Protein AF-A0A7S1K9T7-F1 (afdb_monomer_lite)

Organism: NCBI:txid1169539

Foldseek 3Di:
DAQFVVHDLCQAPPLAQDPRLCDVSNVGSVCNPDWDAWDKDDKDDKDPWPDDAQDFTKIKIFIGTPDQTHDPYHHDDDGMDMDTDHNHGHDDDDDDDDDDDD

Secondary structure (DSSP, 8-state):
-EEETTEETTTTTSSS--TTT-SGGGTTGGGTTS-B--EEPPPPPPPPPS-SSSS-EEEEEE--EEE--BTTPPPP--SEEEEEE-TT-PPPPP--PPPPP-

Structure (mmCIF, N/CA/C/O backbone):
data_AF-A0A7S1K9T7-F1
#
_entry.id   AF-A0A7S1K9T7-F1
#
loop_
_atom_site.group_PDB
_atom_site.id
_atom_site.type_symbol
_atom_site.label_atom_id
_atom_site.label_alt_id
_atom_site.label_comp_id
_atom_site.label_asym_id
_atom_site.label_entity_id
_atom_site.label_seq_id
_atom_site.pdbx_PDB_ins_code
_atom_site.Cartn_x
_atom_site.Cartn_y
_atom_site.Cartn_z
_atom_site.occupancy
_atom_site.B_iso_or_equiv
_atom_site.auth_seq_id
_atom_site.auth_comp_id
_atom_site.auth_asym_id
_atom_site.auth_atom_id
_atom_site.pdbx_PDB_model_num
ATOM 1 N N . ARG A 1 1 ? 30.364 -1.172 -16.756 1.00 83.31 1 ARG A N 1
ATOM 2 C CA . ARG A 1 1 ? 29.781 -2.050 -17.800 1.00 83.31 1 ARG A CA 1
ATOM 3 C C . ARG A 1 1 ? 28.414 -1.466 -18.134 1.00 83.31 1 ARG A C 1
ATOM 5 O O . ARG A 1 1 ? 27.736 -1.050 -17.201 1.00 83.31 1 ARG A O 1
ATOM 12 N N . THR A 1 2 ? 28.074 -1.355 -19.410 1.00 93.44 2 THR A N 1
ATOM 13 C CA . THR A 1 2 ? 26.825 -0.763 -19.920 1.00 93.44 2 THR A CA 1
ATOM 14 C C . THR A 1 2 ? 26.109 -1.806 -20.778 1.00 93.44 2 THR A C 1
ATOM 16 O O . THR A 1 2 ? 26.783 -2.670 -21.342 1.00 93.44 2 THR A O 1
ATOM 19 N N . CYS A 1 3 ? 24.779 -1.752 -20.852 1.00 94.19 3 CYS A N 1
ATOM 20 C CA . CYS A 1 3 ? 23.982 -2.593 -21.760 1.00 94.19 3 CYS A CA 1
ATOM 21 C C . CYS A 1 3 ? 23.632 -1.855 -23.064 1.00 94.19 3 CYS A C 1
ATOM 23 O O . CYS A 1 3 ? 23.571 -2.483 -24.113 1.00 94.19 3 CYS A O 1
ATOM 25 N N . ALA A 1 4 ? 23.521 -0.5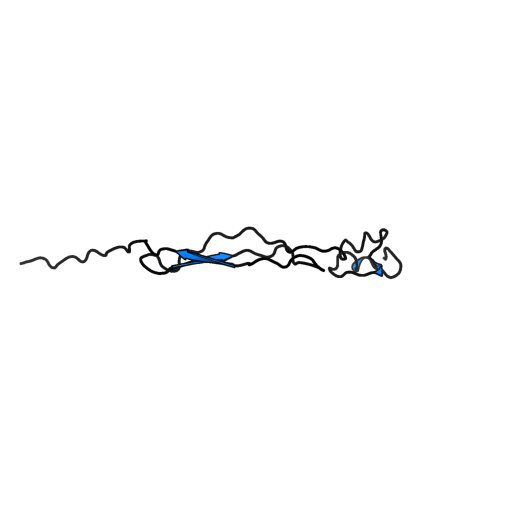23 -23.015 1.00 94.44 4 ALA A N 1
ATOM 26 C CA . ALA A 1 4 ? 23.335 0.365 -24.163 1.00 94.44 4 ALA A CA 1
ATOM 27 C C . ALA A 1 4 ? 24.184 1.642 -23.990 1.00 94.44 4 ALA A C 1
ATOM 29 O O . ALA A 1 4 ? 24.674 1.909 -22.885 1.00 94.44 4 ALA A O 1
ATOM 30 N N . PRO A 1 5 ? 24.415 2.439 -25.051 1.00 94.88 5 PRO A N 1
ATOM 31 C CA . PRO A 1 5 ? 25.053 3.748 -24.917 1.00 94.88 5 PRO A CA 1
ATOM 32 C C . PRO A 1 5 ? 24.282 4.633 -23.927 1.00 94.88 5 PRO A C 1
ATOM 34 O O . PRO A 1 5 ? 23.077 4.790 -24.062 1.00 94.88 5 PRO A O 1
ATOM 37 N N . GLY A 1 6 ? 24.962 5.181 -22.918 1.00 92.50 6 GLY A N 1
ATOM 38 C CA . GLY A 1 6 ? 24.325 5.976 -21.853 1.00 92.50 6 GLY A CA 1
ATOM 39 C C . GLY A 1 6 ? 23.739 5.146 -20.703 1.00 92.50 6 GLY A C 1
ATOM 40 O O . GLY A 1 6 ? 23.799 5.579 -19.559 1.00 92.50 6 GLY A O 1
ATOM 41 N N . CYS A 1 7 ? 23.319 3.904 -20.954 1.00 95.88 7 CYS A N 1
ATOM 42 C CA . CYS A 1 7 ? 22.735 3.045 -19.927 1.00 95.88 7 CYS A CA 1
ATOM 43 C C . CYS A 1 7 ? 23.770 2.145 -19.226 1.00 95.88 7 CYS A C 1
ATOM 45 O O . CYS A 1 7 ? 24.178 1.081 -19.719 1.00 95.88 7 CYS A O 1
ATOM 47 N N . ALA A 1 8 ? 24.207 2.565 -18.039 1.00 95.56 8 ALA A N 1
ATOM 48 C CA . ALA A 1 8 ? 25.011 1.736 -17.152 1.00 95.56 8 ALA A CA 1
ATOM 49 C C . ALA A 1 8 ? 24.161 0.685 -16.429 1.00 95.56 8 ALA A C 1
ATOM 51 O O . ALA A 1 8 ? 23.015 0.930 -16.089 1.00 95.56 8 ALA A O 1
ATOM 52 N N . LEU A 1 9 ? 24.748 -0.479 -16.127 1.00 92.62 9 LEU A N 1
ATOM 53 C CA . LEU A 1 9 ? 24.001 -1.584 -15.505 1.00 92.62 9 LEU A CA 1
ATOM 54 C C . LEU A 1 9 ? 23.388 -1.247 -14.135 1.00 92.62 9 LEU A C 1
ATOM 56 O O . LEU A 1 9 ? 22.470 -1.934 -13.719 1.00 92.62 9 LEU A O 1
ATOM 60 N N . TYR A 1 10 ? 23.900 -0.234 -13.432 1.00 93.25 10 TYR A N 1
ATOM 61 C CA . TYR A 1 10 ? 23.347 0.206 -12.147 1.00 93.25 10 TYR A CA 1
ATOM 62 C C . TYR A 1 10 ? 22.132 1.134 -12.296 1.00 93.25 10 TYR A C 1
ATOM 64 O O . TYR A 1 10 ? 21.545 1.506 -11.285 1.00 93.25 10 TYR A O 1
ATOM 72 N N . PHE A 1 11 ? 21.799 1.540 -13.525 1.00 94.69 11 PHE A N 1
ATOM 73 C CA . PHE A 1 11 ? 20.551 2.233 -13.817 1.00 94.69 11 PHE A CA 1
ATOM 74 C C . PHE A 1 11 ? 19.385 1.257 -13.998 1.00 94.69 11 PHE A C 1
ATOM 76 O O . PHE A 1 11 ? 18.258 1.646 -13.772 1.00 94.69 11 PHE A O 1
ATOM 83 N N . LEU A 1 12 ? 19.637 -0.021 -14.281 1.00 94.75 12 LEU A N 1
ATOM 84 C CA . LEU A 1 12 ? 18.559 -1.001 -14.413 1.00 94.75 12 LEU A CA 1
ATOM 85 C C . LEU A 1 12 ? 17.945 -1.332 -13.046 1.00 94.75 12 LEU A C 1
ATOM 87 O O . LEU A 1 12 ? 18.700 -1.624 -12.115 1.00 94.75 12 LEU A O 1
ATOM 91 N N . ASP A 1 13 ? 16.610 -1.376 -12.961 1.00 93.56 13 ASP A N 1
ATOM 92 C CA . ASP A 1 13 ? 15.855 -1.750 -11.747 1.00 93.56 13 ASP A CA 1
ATOM 93 C C . ASP A 1 13 ? 16.236 -0.897 -10.515 1.00 93.56 13 ASP A C 1
ATOM 95 O O . ASP A 1 13 ? 16.371 -1.377 -9.387 1.00 93.56 13 ASP A O 1
ATOM 99 N N . ASN A 1 14 ? 16.479 0.396 -10.742 1.00 92.75 14 ASN A N 1
ATOM 100 C CA . ASN A 1 14 ? 16.785 1.375 -9.703 1.00 92.75 14 ASN A CA 1
ATOM 101 C C . ASN A 1 14 ? 15.526 2.090 -9.160 1.00 92.75 14 ASN A C 1
ATOM 103 O O . ASN A 1 14 ? 15.607 2.829 -8.172 1.00 92.75 14 ASN A O 1
ATOM 107 N N . GLY A 1 15 ? 14.367 1.866 -9.784 1.00 91.50 15 GLY A N 1
ATOM 108 C CA . GLY A 1 15 ? 13.082 2.466 -9.436 1.00 91.50 15 GLY A CA 1
ATOM 109 C C . GLY A 1 15 ? 12.764 3.774 -10.166 1.00 91.50 15 GLY A C 1
ATOM 110 O O . GLY A 1 15 ? 11.745 4.400 -9.854 1.00 91.50 15 GLY A O 1
ATOM 111 N N . LYS A 1 16 ? 13.587 4.197 -11.126 1.00 93.00 16 LYS A N 1
ATOM 112 C CA . LYS A 1 16 ? 13.341 5.355 -11.993 1.00 93.00 16 LYS A CA 1
ATOM 113 C C . LYS A 1 16 ? 13.282 4.900 -13.436 1.00 93.00 16 LYS A C 1
ATOM 115 O O . LYS A 1 16 ? 14.009 4.011 -13.820 1.00 93.00 16 LYS A O 1
ATOM 120 N N . CYS A 1 17 ? 12.410 5.522 -14.220 1.00 93.69 17 CYS A N 1
ATOM 121 C CA . CYS A 1 17 ? 12.375 5.266 -15.651 1.00 93.69 17 CYS A CA 1
ATOM 122 C C . CYS A 1 17 ? 13.428 6.124 -16.358 1.00 93.69 17 CYS A C 1
ATOM 124 O O . CYS A 1 17 ? 13.254 7.340 -16.497 1.00 93.69 17 CYS A O 1
ATOM 126 N N . GLU A 1 18 ? 14.499 5.490 -16.821 1.00 94.31 18 GLU A N 1
ATOM 127 C CA . GLU A 1 18 ? 15.511 6.074 -17.687 1.00 94.31 18 GLU A CA 1
ATOM 128 C C . GLU A 1 18 ? 15.253 5.709 -19.159 1.00 94.31 18 GLU A C 1
ATOM 130 O O . GLU A 1 18 ? 15.417 4.567 -19.592 1.00 94.31 18 GLU A O 1
ATOM 135 N N . GLU A 1 19 ? 14.913 6.705 -19.986 1.00 93.19 19 GLU A N 1
ATOM 136 C CA . GLU A 1 19 ? 14.620 6.494 -21.417 1.00 93.19 19 GLU A CA 1
ATOM 137 C C . GLU A 1 19 ? 15.784 5.833 -22.178 1.00 93.19 19 GLU A C 1
ATOM 139 O O . GLU A 1 19 ? 15.575 5.008 -23.066 1.00 93.19 19 GLU A O 1
ATOM 144 N N . GLU A 1 20 ? 17.022 6.149 -21.795 1.00 94.69 20 GLU A N 1
ATOM 145 C CA . GLU A 1 20 ? 18.254 5.587 -22.368 1.00 94.69 20 GLU A CA 1
ATOM 146 C C . GLU A 1 20 ? 18.395 4.081 -22.080 1.00 94.69 20 GLU A C 1
ATOM 148 O O . GLU A 1 20 ? 19.028 3.347 -22.846 1.00 94.69 20 GLU A O 1
ATOM 153 N N . CYS A 1 21 ? 17.775 3.610 -20.998 1.00 96.06 21 CYS A N 1
ATOM 154 C CA . CYS A 1 21 ? 17.722 2.214 -20.581 1.00 96.06 21 CYS A CA 1
ATOM 155 C C . CYS A 1 21 ? 16.442 1.494 -21.047 1.00 96.06 21 CYS A C 1
ATOM 157 O O . CYS A 1 21 ? 16.412 0.259 -21.082 1.00 96.06 21 CYS A O 1
ATOM 159 N N . TYR A 1 22 ? 15.411 2.226 -21.492 1.00 95.56 22 TYR A N 1
ATOM 160 C CA . TYR A 1 22 ? 14.145 1.675 -21.986 1.00 95.56 22 TYR A CA 1
ATOM 161 C C . TYR A 1 22 ? 14.244 1.134 -23.423 1.00 95.56 22 TYR A C 1
ATOM 163 O O . TYR A 1 22 ? 13.661 1.641 -24.382 1.00 95.56 22 TYR A O 1
ATOM 171 N N . ASN A 1 23 ? 15.016 0.069 -23.591 1.00 95.12 23 ASN A N 1
ATOM 172 C CA . ASN A 1 23 ? 15.213 -0.616 -24.865 1.00 95.12 23 ASN A CA 1
ATOM 173 C C . ASN A 1 23 ? 15.421 -2.128 -24.624 1.00 95.12 23 ASN A C 1
ATOM 175 O O . ASN A 1 23 ? 15.732 -2.530 -23.496 1.00 95.12 23 ASN A O 1
ATOM 179 N N . PRO A 1 24 ? 15.253 -2.992 -25.645 1.00 95.44 24 PRO A N 1
ATOM 180 C CA . PRO A 1 24 ? 15.338 -4.440 -25.455 1.00 95.44 24 PRO A CA 1
ATOM 181 C C . PRO A 1 24 ? 16.731 -4.936 -25.028 1.00 95.44 24 PRO A C 1
ATOM 183 O O . PRO A 1 24 ? 16.804 -5.913 -24.284 1.00 95.44 24 PRO A O 1
ATOM 186 N N . ASP A 1 25 ? 17.820 -4.265 -25.423 1.00 95.19 25 ASP A N 1
ATOM 187 C CA . ASP A 1 25 ? 19.191 -4.656 -25.042 1.00 95.19 25 ASP A CA 1
ATOM 188 C C . ASP A 1 25 ? 19.457 -4.440 -23.541 1.00 95.19 25 ASP A C 1
ATOM 190 O O . ASP A 1 25 ? 20.261 -5.143 -22.924 1.00 95.19 25 ASP A O 1
ATOM 194 N N . CYS A 1 26 ? 18.734 -3.495 -22.940 1.00 95.81 26 CYS A N 1
ATOM 195 C CA . CYS A 1 26 ? 18.744 -3.176 -21.516 1.00 95.81 26 CYS A CA 1
ATOM 196 C C . CYS A 1 26 ? 17.520 -3.715 -20.760 1.00 95.81 26 CYS A C 1
ATOM 198 O O . CYS A 1 26 ? 17.212 -3.238 -19.672 1.00 95.81 26 CYS A O 1
ATOM 200 N N . GLN A 1 27 ? 16.823 -4.718 -21.310 1.00 95.12 27 GLN A N 1
ATOM 201 C CA . GLN A 1 27 ? 15.665 -5.358 -20.665 1.00 95.12 27 GLN A CA 1
ATOM 202 C C . GLN A 1 27 ? 14.589 -4.353 -20.217 1.00 95.12 27 GLN A C 1
ATOM 204 O O . GLN A 1 27 ? 13.948 -4.547 -19.187 1.00 95.12 27 GLN A O 1
ATOM 209 N N . PHE A 1 28 ? 14.398 -3.280 -20.992 1.00 95.44 28 PHE A N 1
ATOM 210 C CA . PHE A 1 28 ? 13.447 -2.208 -20.688 1.00 95.44 28 PHE A CA 1
ATOM 211 C C . PHE A 1 28 ? 13.647 -1.609 -19.291 1.00 95.44 28 PHE A C 1
ATOM 213 O O . PHE A 1 28 ? 12.697 -1.490 -18.518 1.00 95.44 28 PHE A O 1
ATOM 220 N N . ASP A 1 29 ? 14.892 -1.246 -18.984 1.00 95.12 29 ASP A N 1
ATOM 221 C CA . ASP A 1 29 ? 15.291 -0.612 -17.727 1.00 95.12 29 ASP A CA 1
ATOM 222 C C . ASP A 1 29 ? 15.034 -1.471 -16.477 1.00 95.12 29 ASP A C 1
ATOM 224 O O . ASP A 1 29 ? 14.574 -1.005 -15.440 1.00 95.12 29 ASP A O 1
ATOM 228 N N . GLY A 1 30 ? 15.204 -2.791 -16.608 1.00 94.25 30 GLY A N 1
ATOM 229 C CA . GLY A 1 30 ? 14.828 -3.738 -15.548 1.00 94.25 30 GLY A CA 1
ATOM 230 C C . GLY A 1 30 ? 13.321 -3.775 -15.256 1.00 94.25 30 GLY A C 1
ATOM 231 O O . GLY A 1 30 ? 12.880 -4.419 -14.310 1.00 94.25 30 GLY A O 1
ATOM 232 N N . GLY A 1 31 ? 12.521 -3.119 -16.098 1.00 93.88 31 GLY A N 1
ATOM 233 C CA . GLY A 1 31 ? 11.091 -2.951 -15.929 1.00 93.88 31 GLY A CA 1
ATOM 234 C C . GLY A 1 31 ? 10.687 -1.641 -15.262 1.00 93.88 31 GLY A C 1
ATOM 235 O O . GLY A 1 31 ? 9.501 -1.498 -14.968 1.00 93.88 31 GLY A O 1
ATOM 236 N N . ASP A 1 32 ? 11.595 -0.685 -15.038 1.00 94.19 32 ASP A N 1
ATOM 237 C CA . ASP A 1 32 ? 11.308 0.541 -14.283 1.00 94.19 32 ASP A CA 1
ATOM 238 C C . ASP A 1 32 ? 10.288 1.497 -14.913 1.00 94.19 32 ASP A C 1
ATOM 240 O O . ASP A 1 32 ? 9.538 2.198 -14.222 1.00 94.19 32 ASP A O 1
ATOM 244 N N . CYS A 1 33 ? 10.171 1.458 -16.234 1.00 94.00 33 CYS A N 1
ATOM 245 C CA . CYS A 1 33 ? 9.236 2.293 -16.979 1.00 94.00 33 CYS A CA 1
ATOM 246 C C . CYS A 1 33 ? 7.790 1.779 -16.989 1.00 94.00 33 CYS A C 1
ATOM 248 O O . CYS A 1 33 ? 6.901 2.474 -17.477 1.00 94.00 33 CYS A O 1
ATOM 250 N N . PHE A 1 34 ? 7.520 0.586 -16.452 1.00 94.25 34 PHE A N 1
ATOM 251 C CA . PHE A 1 34 ? 6.161 0.047 -16.408 1.00 94.25 34 PHE A CA 1
ATOM 252 C C . PHE A 1 34 ? 5.404 0.498 -15.160 1.00 94.25 34 PHE A C 1
ATOM 254 O O . PHE A 1 34 ? 5.985 0.651 -14.077 1.00 94.25 34 PHE A O 1
ATOM 261 N N . ASP A 1 35 ? 4.096 0.698 -15.319 1.00 95.81 35 ASP A N 1
ATOM 262 C CA . ASP A 1 35 ? 3.181 0.959 -14.213 1.00 95.81 35 ASP A CA 1
ATOM 263 C C . ASP A 1 35 ? 3.133 -0.250 -13.277 1.00 95.81 35 ASP A C 1
ATOM 265 O O . ASP A 1 35 ? 3.039 -1.400 -13.716 1.00 95.81 35 ASP A O 1
ATOM 269 N N . LYS A 1 36 ? 3.191 0.020 -11.973 1.00 95.44 36 LYS A N 1
ATOM 270 C CA . LYS A 1 36 ? 3.097 -1.008 -10.941 1.00 95.44 36 LYS A CA 1
ATOM 271 C C . LYS A 1 36 ? 2.146 -0.536 -9.858 1.00 95.44 36 LYS A C 1
ATOM 273 O O . LYS A 1 36 ? 2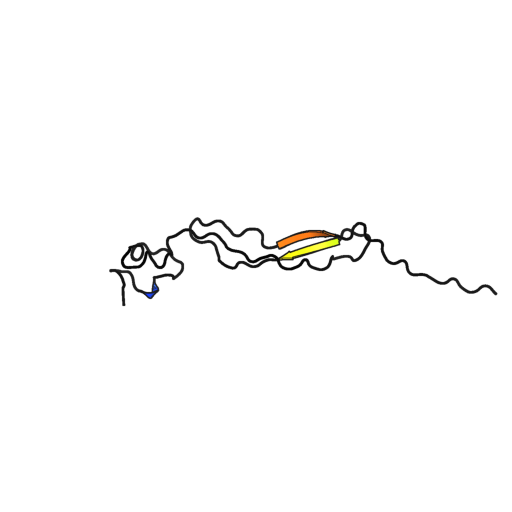.372 0.509 -9.251 1.00 95.44 36 LYS A O 1
ATOM 278 N N . ASP A 1 37 ? 1.074 -1.290 -9.649 1.00 97.50 37 ASP A N 1
ATOM 279 C CA . ASP A 1 37 ? 0.098 -1.012 -8.601 1.00 97.50 37 ASP A CA 1
ATOM 280 C C . ASP A 1 37 ? 0.707 -1.256 -7.218 1.00 97.50 37 ASP A C 1
ATOM 282 O O . ASP A 1 37 ? 1.596 -2.092 -7.049 1.00 97.50 37 ASP A O 1
ATOM 286 N N . CYS A 1 38 ? 0.193 -0.550 -6.212 1.00 98.12 38 CYS A N 1
ATOM 287 C CA . CYS A 1 38 ? 0.545 -0.846 -4.834 1.00 98.12 38 CYS A CA 1
ATOM 288 C C . CYS A 1 38 ? 0.057 -2.242 -4.433 1.00 98.12 38 CYS A C 1
ATOM 290 O O . CYS A 1 38 ? -1.112 -2.588 -4.628 1.00 98.12 38 CYS A O 1
ATOM 292 N N . VAL A 1 39 ? 0.935 -3.010 -3.794 1.00 98.12 39 VAL A N 1
ATOM 293 C CA . VAL A 1 39 ? 0.606 -4.307 -3.198 1.00 98.12 39 VAL A CA 1
ATOM 294 C C . VAL A 1 39 ? 0.642 -4.154 -1.686 1.00 98.12 39 VAL A C 1
ATOM 296 O O . VAL A 1 39 ? 1.615 -3.648 -1.131 1.00 98.12 39 VAL A O 1
ATOM 299 N N . VAL A 1 40 ? -0.410 -4.601 -1.006 1.00 98.62 40 VAL A N 1
ATOM 300 C CA . VAL A 1 40 ? -0.519 -4.595 0.461 1.00 98.62 40 VAL A CA 1
ATOM 301 C C . VAL A 1 40 ? -0.613 -6.021 0.992 1.00 98.62 40 VAL A C 1
ATOM 303 O O . VAL A 1 40 ? -0.955 -6.943 0.252 1.00 98.62 40 VAL A O 1
ATOM 306 N N . SER A 1 41 ? -0.282 -6.217 2.265 1.00 98.50 41 SER A N 1
ATOM 307 C CA . SER A 1 41 ? -0.441 -7.500 2.939 1.00 98.50 41 SER A CA 1
ATOM 308 C C . SER A 1 41 ? -1.912 -7.850 3.161 1.00 98.50 41 SER A C 1
ATOM 310 O O . SER A 1 41 ? -2.818 -7.029 2.979 1.00 98.50 41 SER A O 1
ATOM 312 N N . GLU A 1 42 ? -2.135 -9.075 3.629 1.00 98.31 42 GLU A N 1
ATOM 313 C CA . GLU A 1 42 ? -3.371 -9.402 4.330 1.00 98.31 42 GLU A CA 1
ATOM 314 C C . GLU A 1 42 ? -3.507 -8.548 5.596 1.00 98.31 42 GLU A C 1
ATOM 316 O O . GLU A 1 42 ? -2.524 -8.002 6.112 1.00 98.31 42 GLU A O 1
ATOM 321 N N . TRP A 1 43 ? -4.745 -8.404 6.058 1.00 98.50 43 TRP A N 1
ATOM 322 C CA . TRP A 1 43 ? -5.039 -7.744 7.320 1.00 98.50 43 TRP A CA 1
ATOM 323 C C . TRP A 1 43 ? -4.503 -8.553 8.495 1.00 98.50 43 TRP A C 1
ATOM 325 O O . TRP A 1 43 ? -4.616 -9.778 8.511 1.00 98.50 43 TRP A O 1
ATOM 335 N N . ASN A 1 44 ? -3.992 -7.849 9.500 1.00 98.12 44 ASN A N 1
ATOM 336 C CA . ASN A 1 44 ? -3.788 -8.425 10.819 1.00 98.12 44 ASN A CA 1
ATOM 337 C C . ASN A 1 44 ? -5.138 -8.765 11.466 1.00 98.12 44 ASN A C 1
ATOM 339 O O . ASN A 1 44 ? -6.203 -8.311 11.029 1.00 98.12 44 ASN A O 1
ATOM 343 N N . GLU A 1 45 ? -5.079 -9.559 12.532 1.00 98.31 45 GLU A N 1
ATOM 344 C CA . GLU A 1 45 ? -6.239 -9.787 13.387 1.00 98.31 45 GLU A CA 1
ATOM 345 C C . GLU A 1 45 ? -6.738 -8.463 13.979 1.00 98.31 45 GLU A C 1
ATOM 347 O O . GLU A 1 45 ? -5.978 -7.506 14.162 1.00 98.31 45 GLU A O 1
ATOM 352 N N . TRP A 1 46 ? -8.038 -8.411 14.257 1.00 98.19 46 TRP A N 1
ATOM 353 C CA . TRP A 1 46 ? -8.631 -7.285 14.963 1.00 98.19 46 TRP A CA 1
ATOM 354 C C . TRP A 1 46 ? -8.024 -7.143 16.356 1.00 98.19 46 TRP A C 1
ATOM 356 O O . TRP A 1 46 ? -7.766 -8.132 17.044 1.00 98.19 46 TRP A O 1
ATOM 366 N N . SER A 1 47 ? -7.822 -5.898 16.779 1.00 97.88 47 SER A N 1
ATOM 367 C CA . SER A 1 47 ? -7.498 -5.582 18.162 1.00 97.88 47 SER A CA 1
ATOM 368 C C . SER A 1 47 ? -8.614 -6.049 19.092 1.00 97.88 47 SER A C 1
ATOM 370 O O . SER A 1 47 ? -9.770 -6.203 18.691 1.00 97.88 47 SER A O 1
ATOM 372 N N . GLU A 1 48 ? -8.298 -6.165 20.378 1.00 96.25 48 GLU A N 1
ATOM 373 C CA . GLU A 1 48 ? -9.350 -6.219 21.385 1.00 96.25 48 GLU A CA 1
ATOM 374 C C . GLU A 1 48 ? -10.218 -4.955 21.308 1.00 96.25 48 GLU A C 1
ATOM 376 O O . GLU A 1 48 ? -9.753 -3.867 20.940 1.00 96.25 48 GLU A O 1
ATOM 381 N N . CYS A 1 49 ? -11.495 -5.117 21.640 1.00 97.12 49 CYS A N 1
ATOM 382 C CA . CYS A 1 49 ? -12.426 -4.005 21.710 1.00 97.12 49 CYS A CA 1
ATOM 383 C C . CYS A 1 49 ? -12.018 -3.049 22.837 1.00 97.12 49 CYS A C 1
ATOM 385 O O . CYS A 1 49 ? -11.657 -3.485 23.930 1.00 97.12 49 CYS A O 1
ATOM 387 N N . SER A 1 50 ? -12.128 -1.739 22.606 1.00 96.25 50 SER A N 1
ATOM 388 C CA . SER A 1 50 ? -11.761 -0.721 23.601 1.00 96.25 50 SER A CA 1
ATOM 389 C C . SER A 1 50 ? -12.568 -0.790 24.905 1.00 96.25 50 SER A C 1
ATOM 391 O O . SER A 1 50 ? -12.131 -0.255 25.923 1.00 96.25 50 SER A O 1
ATOM 393 N N . VAL A 1 51 ? -13.750 -1.413 24.875 1.00 94.06 51 VAL A N 1
ATOM 394 C CA . VAL A 1 51 ? -14.576 -1.713 26.052 1.00 94.06 51 VAL A CA 1
ATOM 395 C C . VAL A 1 51 ? -14.956 -3.186 26.038 1.00 94.06 51 VAL A C 1
ATOM 397 O O . VAL A 1 51 ? -15.119 -3.783 24.977 1.00 94.06 51 VAL A O 1
ATOM 400 N N . SER A 1 52 ? -15.129 -3.782 27.213 1.00 93.75 52 SER A N 1
ATOM 401 C CA . SER A 1 52 ? -15.513 -5.190 27.337 1.00 93.75 52 SER A CA 1
ATOM 402 C C . SER A 1 52 ? -17.028 -5.418 27.358 1.00 93.75 52 SER A C 1
ATOM 404 O O . SER A 1 52 ? -17.458 -6.542 27.112 1.00 93.75 52 SER A O 1
ATOM 406 N N . CYS A 1 53 ? -17.837 -4.396 27.664 1.00 91.75 53 CYS A N 1
ATOM 407 C CA . CYS A 1 53 ? -19.289 -4.519 27.822 1.00 91.75 53 CYS A CA 1
ATOM 408 C C . CYS A 1 53 ? -20.013 -3.155 27.823 1.00 91.75 53 CYS A C 1
ATOM 410 O O . CYS A 1 53 ? -19.410 -2.146 28.192 1.00 91.75 53 CYS A O 1
ATOM 412 N N . ASN A 1 54 ? -21.303 -3.149 27.452 1.00 84.44 54 ASN A N 1
ATOM 413 C CA . ASN A 1 54 ? -22.277 -2.045 27.516 1.00 84.44 54 ASN A CA 1
ATOM 414 C C . ASN A 1 54 ? -21.696 -0.648 27.228 1.00 84.44 54 ASN A C 1
ATOM 416 O O . ASN A 1 54 ? -21.846 0.290 28.018 1.00 84.44 54 ASN A O 1
ATOM 420 N N . GLY A 1 55 ? -21.041 -0.482 26.087 1.00 80.81 55 GLY A N 1
ATOM 421 C CA . GLY A 1 55 ? -20.576 0.826 25.650 1.00 80.81 55 GLY A CA 1
ATOM 422 C C . GLY A 1 55 ? -20.224 0.825 24.171 1.00 80.81 55 GLY A C 1
ATOM 423 O O . GLY A 1 55 ? -20.006 -0.249 23.615 1.00 80.81 55 GLY A O 1
ATOM 424 N N . PRO A 1 56 ? -20.148 2.009 23.536 1.00 90.50 56 PRO A N 1
ATOM 425 C CA . PRO A 1 56 ? -19.622 2.118 22.185 1.00 90.50 56 PRO A CA 1
ATOM 426 C C . PRO A 1 56 ? -18.128 1.792 22.233 1.00 90.50 56 PRO A C 1
ATOM 428 O O . PRO A 1 56 ? -17.289 2.636 22.566 1.00 90.50 56 PRO A O 1
ATOM 431 N N . GLY A 1 57 ? -17.810 0.525 21.999 1.00 94.69 57 GLY A N 1
ATOM 432 C CA . GLY A 1 57 ? -16.456 0.053 21.816 1.00 94.69 57 GLY A CA 1
ATOM 433 C C . GLY A 1 57 ? -16.015 0.229 20.378 1.00 94.69 57 GLY A C 1
ATOM 434 O O . GLY A 1 57 ? -16.833 0.233 19.463 1.00 94.69 57 GLY A O 1
ATOM 435 N N . SER A 1 58 ? -14.709 0.322 20.167 1.00 96.75 58 SER A N 1
ATOM 436 C CA . SER A 1 58 ? -14.135 0.197 18.833 1.00 96.75 58 SER A CA 1
ATOM 437 C C . SER A 1 58 ? -12.978 -0.789 18.841 1.00 96.75 58 SER A C 1
ATOM 439 O O . SER A 1 58 ? -12.170 -0.803 19.774 1.00 96.75 58 SER A O 1
ATOM 441 N N . ALA A 1 59 ? -12.888 -1.577 17.776 1.00 97.31 59 ALA A N 1
ATOM 442 C CA . ALA A 1 59 ? -11.734 -2.395 17.442 1.00 97.31 59 ALA A CA 1
ATOM 443 C C . ALA A 1 59 ? -11.099 -1.862 16.153 1.00 97.31 59 ALA A C 1
ATOM 445 O O . ALA A 1 59 ? -11.756 -1.207 15.339 1.00 97.31 59 ALA A O 1
ATOM 446 N N . PHE A 1 60 ? -9.804 -2.105 15.973 1.00 98.12 60 PHE A N 1
ATOM 447 C CA . PHE A 1 60 ? -9.084 -1.719 14.764 1.00 98.12 60 PHE A CA 1
ATOM 448 C C . PHE A 1 60 ? -8.223 -2.864 14.244 1.00 98.12 60 PHE A C 1
ATOM 450 O O . PHE A 1 60 ? -7.787 -3.726 15.003 1.00 98.12 60 PHE A O 1
ATOM 457 N N . ARG A 1 61 ? -7.963 -2.863 12.939 1.00 98.62 61 ARG A N 1
ATOM 458 C CA . ARG A 1 61 ? -6.985 -3.752 12.305 1.00 98.62 61 ARG A CA 1
ATOM 459 C C . ARG A 1 61 ? -6.151 -2.984 11.302 1.00 98.62 61 ARG A C 1
ATOM 461 O O . ARG A 1 61 ? -6.584 -1.961 10.768 1.00 98.62 61 ARG A O 1
ATOM 468 N N . GLU A 1 62 ? -4.960 -3.499 11.038 1.00 98.56 62 GLU A N 1
ATOM 469 C CA . GLU A 1 62 ? -3.966 -2.852 10.184 1.00 98.56 62 GLU A CA 1
ATOM 470 C C . GLU A 1 62 ? -3.371 -3.840 9.181 1.00 98.56 62 GLU A C 1
ATOM 472 O O . GLU A 1 62 ? -3.432 -5.055 9.374 1.00 98.56 62 GLU A O 1
ATOM 477 N N . ARG A 1 63 ? -2.822 -3.314 8.088 1.00 98.50 63 ARG A N 1
ATOM 478 C CA . ARG A 1 63 ? -2.050 -4.063 7.092 1.00 98.50 63 ARG A CA 1
ATOM 479 C C . ARG A 1 63 ? -0.913 -3.209 6.555 1.00 98.50 63 ARG A C 1
ATOM 481 O O . ARG A 1 63 ? -1.007 -1.984 6.528 1.00 98.50 63 ARG A O 1
ATOM 488 N N . ASP A 1 64 ? 0.116 -3.867 6.045 1.00 98.44 64 ASP A N 1
ATOM 489 C CA . ASP A 1 64 ? 1.335 -3.212 5.584 1.00 98.44 64 ASP A CA 1
ATOM 490 C C . ASP A 1 64 ? 1.393 -3.085 4.062 1.00 98.44 64 ASP A C 1
ATOM 492 O O . ASP A 1 64 ? 0.829 -3.891 3.318 1.00 98.44 64 ASP A O 1
ATOM 496 N N . ILE A 1 65 ? 2.152 -2.102 3.577 1.00 98.50 65 ILE A N 1
ATOM 497 C CA . ILE A 1 65 ? 2.531 -2.018 2.163 1.00 98.50 65 ILE A CA 1
ATOM 498 C C . ILE A 1 65 ? 3.649 -3.031 1.896 1.00 98.50 65 ILE A C 1
ATOM 500 O O . ILE A 1 65 ? 4.693 -3.008 2.545 1.00 98.50 65 ILE A O 1
ATOM 504 N N . ARG A 1 66 ? 3.445 -3.907 0.910 1.00 97.94 66 ARG A N 1
ATOM 505 C CA . ARG A 1 66 ? 4.459 -4.841 0.398 1.00 97.94 66 ARG A CA 1
ATOM 506 C C . ARG A 1 66 ? 5.239 -4.248 -0.762 1.00 97.94 66 ARG A C 1
ATOM 508 O O . ARG A 1 66 ? 6.446 -4.446 -0.837 1.00 97.94 66 ARG A O 1
ATOM 515 N N . GLU A 1 67 ? 4.564 -3.508 -1.633 1.00 95.62 67 GLU A N 1
ATOM 516 C CA . GLU A 1 67 ? 5.178 -2.833 -2.772 1.00 95.62 67 GLU A CA 1
ATOM 517 C C . GLU A 1 67 ? 4.518 -1.472 -2.971 1.00 95.62 67 GLU A C 1
ATOM 519 O O . GLU A 1 67 ? 3.291 -1.371 -3.009 1.00 95.62 67 GLU A O 1
ATOM 524 N N . LEU A 1 68 ? 5.331 -0.421 -3.083 1.00 95.06 68 LEU A N 1
ATOM 525 C CA . LEU A 1 68 ? 4.839 0.921 -3.379 1.00 95.06 68 LEU A CA 1
ATOM 526 C C . LEU A 1 68 ? 4.404 1.021 -4.847 1.00 95.06 68 LEU A C 1
ATOM 528 O O . LEU A 1 68 ? 5.009 0.379 -5.709 1.00 95.06 68 LEU A O 1
ATOM 532 N N . PRO A 1 69 ? 3.390 1.850 -5.143 1.00 96.25 69 PRO A N 1
ATOM 533 C CA . PRO A 1 69 ? 2.996 2.093 -6.515 1.00 96.25 69 PRO A CA 1
ATOM 534 C C . PRO A 1 69 ? 4.088 2.876 -7.245 1.00 96.25 69 PRO A C 1
ATOM 536 O O . PRO A 1 69 ? 4.783 3.702 -6.647 1.00 96.25 69 PRO A O 1
ATOM 539 N N . ARG A 1 70 ? 4.204 2.657 -8.554 1.00 94.00 70 ARG A N 1
ATOM 540 C CA . ARG A 1 70 ? 5.137 3.384 -9.421 1.00 94.00 70 ARG A CA 1
ATOM 541 C C . ARG A 1 70 ? 4.450 3.841 -10.701 1.00 94.00 70 ARG A C 1
ATOM 543 O O . ARG A 1 70 ? 3.553 3.162 -11.206 1.00 94.00 70 ARG A O 1
ATOM 550 N N . ASN A 1 71 ? 4.920 4.967 -11.239 1.00 92.06 71 ASN A N 1
ATOM 551 C CA . ASN A 1 71 ? 4.396 5.606 -12.445 1.00 92.06 71 ASN A CA 1
ATOM 552 C C . ASN A 1 71 ? 2.892 5.889 -12.286 1.00 92.06 71 ASN A C 1
ATOM 554 O O . ASN A 1 71 ? 2.509 6.564 -11.331 1.00 92.06 71 ASN A O 1
ATOM 558 N N . ASN A 1 72 ? 2.040 5.368 -13.170 1.00 94.00 72 ASN A N 1
ATOM 559 C CA . ASN A 1 72 ? 0.585 5.535 -13.097 1.00 94.00 72 ASN A CA 1
ATOM 560 C C . ASN A 1 72 ? -0.120 4.362 -12.396 1.00 94.00 72 ASN A C 1
ATOM 562 O O . ASN A 1 72 ? -1.333 4.193 -12.535 1.00 94.00 72 ASN A O 1
ATOM 566 N N . GLY A 1 73 ? 0.627 3.544 -11.650 1.00 95.44 73 GLY A N 1
ATOM 567 C CA . GLY A 1 73 ? 0.069 2.465 -10.848 1.00 95.44 73 GLY A CA 1
ATOM 568 C C . GLY A 1 73 ? -0.915 2.962 -9.789 1.00 95.44 73 GLY A C 1
ATOM 569 O O . GLY A 1 73 ? -0.823 4.079 -9.273 1.00 95.44 73 GLY A O 1
ATOM 570 N N . ARG A 1 74 ? -1.881 2.113 -9.444 1.00 97.62 74 ARG A N 1
ATOM 571 C CA . ARG A 1 74 ? -2.914 2.425 -8.452 1.00 97.62 74 ARG A CA 1
ATOM 572 C C . ARG A 1 74 ? -2.297 2.664 -7.081 1.00 97.62 74 ARG A C 1
ATOM 574 O O . ARG A 1 74 ? -1.520 1.847 -6.588 1.00 97.62 74 ARG A O 1
ATOM 581 N N . ALA A 1 75 ? -2.712 3.759 -6.447 1.00 97.44 75 ALA A N 1
ATOM 582 C CA . ALA A 1 75 ? -2.319 4.097 -5.086 1.00 97.44 75 ALA A CA 1
ATOM 583 C C . ALA A 1 75 ? -2.692 2.990 -4.087 1.00 97.44 75 ALA A C 1
ATOM 585 O O . ALA A 1 75 ? -3.640 2.228 -4.300 1.00 97.44 75 ALA A O 1
ATOM 586 N N . CYS A 1 76 ? -1.959 2.931 -2.975 1.00 98.06 76 CYS A N 1
ATOM 587 C CA . CYS A 1 76 ? -2.255 1.983 -1.911 1.00 98.06 76 CYS A CA 1
ATOM 588 C C . CYS A 1 76 ? -3.667 2.203 -1.353 1.00 98.06 76 CYS A C 1
ATOM 590 O O . CYS A 1 76 ? -4.057 3.351 -1.115 1.00 98.06 76 CYS A O 1
ATOM 592 N N . PRO A 1 77 ? -4.434 1.126 -1.124 1.00 97.56 77 PRO A N 1
ATOM 593 C CA . PRO A 1 77 ? -5.712 1.227 -0.436 1.00 97.56 77 PRO A CA 1
ATOM 594 C C . PRO A 1 77 ? -5.502 1.597 1.044 1.00 97.56 77 PRO A C 1
ATOM 596 O O . PRO A 1 77 ? -4.372 1.695 1.523 1.00 97.56 77 PRO A O 1
ATOM 599 N N . LEU A 1 78 ? -6.596 1.766 1.795 1.00 97.81 78 LEU A N 1
ATOM 600 C CA . LEU A 1 78 ? -6.531 2.026 3.238 1.00 97.81 78 LEU A CA 1
ATOM 601 C C . LEU A 1 78 ? -5.738 0.934 3.967 1.00 97.81 78 LEU A C 1
ATOM 603 O O . LEU A 1 78 ? -5.910 -0.256 3.687 1.00 97.81 78 LEU A O 1
ATOM 607 N N . LEU A 1 79 ? -4.890 1.353 4.902 1.00 98.44 79 LEU A N 1
ATOM 608 C CA . LEU A 1 79 ? -4.009 0.474 5.678 1.00 98.44 79 LEU A CA 1
ATOM 609 C C . LEU A 1 79 ? -4.525 0.195 7.090 1.00 98.44 79 LEU A C 1
ATOM 611 O O . LEU A 1 79 ? -3.979 -0.658 7.776 1.00 98.44 79 LEU A O 1
ATOM 615 N N . GLN A 1 80 ? -5.574 0.898 7.510 1.00 98.25 80 GLN A N 1
ATOM 616 C CA . GLN A 1 80 ? -6.220 0.737 8.803 1.00 98.25 80 GLN A CA 1
ATOM 617 C C . GLN A 1 80 ? -7.734 0.704 8.602 1.00 98.25 80 GLN A C 1
ATOM 619 O O . GLN A 1 80 ? -8.273 1.431 7.762 1.00 98.25 80 GLN A O 1
ATOM 624 N N . GLU A 1 81 ? -8.405 -0.133 9.381 1.00 98.25 81 GLU A N 1
ATOM 625 C CA . GLU A 1 81 ? -9.859 -0.239 9.441 1.00 98.25 81 GLU A CA 1
ATOM 626 C C . GLU A 1 81 ? -10.316 -0.204 10.900 1.00 98.25 81 GLU A C 1
ATOM 628 O O . GLU A 1 81 ? -9.572 -0.602 11.799 1.00 98.25 81 GLU A O 1
ATOM 633 N N . ARG A 1 82 ? -11.529 0.303 11.132 1.00 97.81 82 ARG A N 1
ATOM 634 C CA . ARG A 1 82 ? -12.166 0.390 12.446 1.00 97.81 82 ARG A CA 1
ATOM 635 C C . ARG A 1 82 ? -13.586 -0.145 12.354 1.00 97.81 82 ARG A C 1
ATOM 637 O O . ARG A 1 82 ? -14.283 0.176 11.394 1.00 97.81 82 ARG A O 1
ATOM 644 N N . GLU A 1 83 ? -14.004 -0.880 13.373 1.00 96.19 83 GLU A N 1
ATOM 645 C CA . GLU A 1 83 ? -15.385 -1.325 13.546 1.00 96.19 83 GLU A CA 1
ATOM 646 C C . GLU A 1 83 ? -15.872 -1.072 14.975 1.00 96.19 83 GLU A C 1
ATOM 648 O O . GLU A 1 83 ? -15.067 -0.988 15.910 1.00 96.19 83 GLU A O 1
ATOM 653 N N . ASP A 1 84 ? -17.187 -0.932 15.124 1.00 96.06 84 ASP A N 1
ATOM 654 C CA . ASP A 1 84 ? -17.846 -0.817 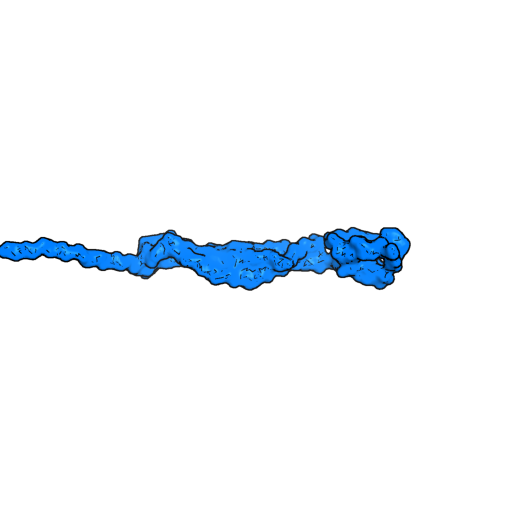16.422 1.00 96.06 84 ASP A CA 1
ATOM 655 C C . ASP A 1 84 ? -18.025 -2.211 17.042 1.00 96.06 84 ASP A C 1
ATOM 657 O O . ASP A 1 84 ? -18.275 -3.195 16.342 1.00 96.06 84 ASP A O 1
ATOM 661 N N . CYS A 1 85 ? -17.876 -2.313 18.363 1.00 95.62 85 CYS A N 1
ATOM 662 C CA . CYS A 1 85 ? -17.916 -3.588 19.079 1.00 95.62 85 CYS A CA 1
ATOM 663 C C . CYS A 1 85 ? -18.499 -3.453 20.490 1.00 95.62 85 CYS A C 1
ATOM 665 O O . CYS A 1 85 ? -18.475 -2.388 21.103 1.00 95.62 85 CYS A O 1
ATOM 667 N N . ASN A 1 86 ? -18.992 -4.577 21.021 1.00 93.94 86 ASN A N 1
ATOM 668 C CA . ASN A 1 86 ? -19.455 -4.749 22.404 1.00 93.94 86 ASN A CA 1
ATOM 669 C C . ASN A 1 86 ? -20.584 -3.814 22.880 1.00 93.94 86 ASN A C 1
ATOM 671 O O . ASN A 1 86 ? -20.789 -3.678 24.088 1.00 93.94 86 ASN A O 1
ATOM 675 N N . GLU A 1 87 ? -21.369 -3.249 21.959 1.00 92.56 87 GLU A N 1
ATOM 676 C CA . GLU A 1 87 ? -22.532 -2.418 22.304 1.00 92.56 87 GLU A CA 1
ATOM 677 C C . GLU A 1 87 ? -23.594 -3.200 23.096 1.00 92.56 87 GLU A C 1
ATOM 679 O O . GLU A 1 87 ? -24.129 -2.688 24.078 1.00 92.56 87 GLU A O 1
ATOM 684 N N . ASP A 1 88 ? -23.827 -4.465 22.729 1.00 91.25 88 ASP A N 1
ATOM 685 C CA . ASP A 1 88 ? -24.856 -5.332 23.323 1.00 91.25 88 ASP A CA 1
ATOM 686 C C . ASP A 1 88 ? -24.296 -6.384 24.301 1.00 91.25 88 ASP A C 1
ATOM 688 O O . ASP A 1 88 ? -24.999 -7.320 24.693 1.00 91.25 88 ASP A O 1
ATOM 692 N N . VAL A 1 89 ? -23.017 -6.284 24.684 1.00 92.44 89 VAL A N 1
ATOM 693 C CA . VAL A 1 89 ? -22.393 -7.246 25.607 1.00 92.44 89 VAL A CA 1
ATOM 694 C C . VAL A 1 89 ? -22.694 -6.832 27.051 1.00 92.44 89 VAL A C 1
ATOM 696 O O . VAL A 1 89 ? -22.211 -5.784 27.480 1.00 92.44 89 VAL A O 1
ATOM 699 N N . PRO A 1 90 ? -23.439 -7.626 27.847 1.00 89.81 90 PRO A N 1
ATOM 700 C CA . PRO A 1 90 ? -23.785 -7.249 29.213 1.00 89.81 90 PRO A CA 1
ATOM 701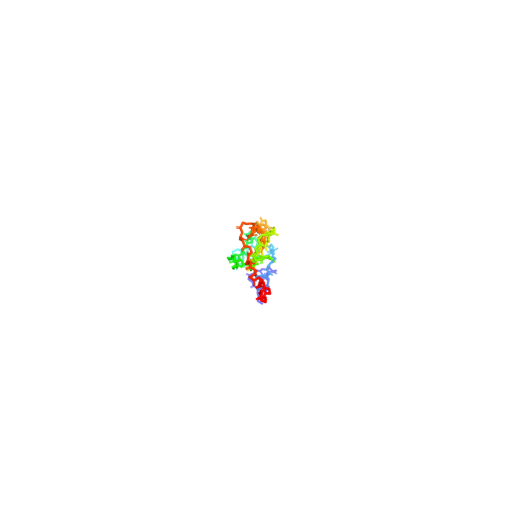 C C . PRO A 1 90 ? -22.555 -7.228 30.119 1.00 89.81 90 PRO A C 1
ATOM 703 O O . PRO A 1 90 ? -21.737 -8.150 30.092 1.00 89.81 90 PRO A O 1
ATOM 706 N N . CYS A 1 91 ? -22.452 -6.212 30.977 1.00 90.56 91 CYS A N 1
ATOM 707 C CA . CYS A 1 91 ? -21.386 -6.181 31.972 1.00 90.56 91 CYS A CA 1
ATOM 708 C C . CYS A 1 91 ? -21.624 -7.206 33.088 1.00 90.56 91 CYS A C 1
ATOM 710 O O . CYS A 1 91 ? -22.772 -7.390 33.510 1.00 90.56 91 CYS A O 1
ATOM 712 N N . PRO A 1 92 ? -20.554 -7.834 33.613 1.00 88.88 92 PRO A N 1
ATOM 713 C CA . PRO A 1 92 ? -20.640 -8.613 34.838 1.00 88.88 92 PRO A CA 1
ATOM 714 C C . PRO A 1 92 ? -21.250 -7.767 35.957 1.00 88.88 92 PRO A C 1
ATOM 716 O O . PRO A 1 92 ? -20.829 -6.635 36.192 1.00 88.88 92 PRO A O 1
ATOM 719 N N . VAL A 1 93 ? -22.260 -8.313 36.629 1.00 87.12 93 VAL A N 1
ATOM 720 C CA . VAL A 1 93 ? -22.856 -7.683 37.806 1.00 87.12 93 VAL A CA 1
ATOM 721 C C . VAL A 1 93 ? -22.180 -8.265 39.034 1.00 87.12 93 VAL A C 1
ATOM 723 O O . VAL A 1 93 ? -22.293 -9.465 39.296 1.00 87.12 93 VAL A O 1
ATOM 726 N N . ASP A 1 94 ? -21.494 -7.417 39.791 1.00 83.56 94 ASP A N 1
ATOM 727 C CA . ASP A 1 94 ? -20.915 -7.821 41.065 1.00 83.56 94 ASP A CA 1
ATOM 728 C C . ASP A 1 94 ? -22.029 -8.108 42.080 1.00 83.56 94 ASP A C 1
ATOM 730 O O . ASP A 1 94 ? -22.910 -7.282 42.333 1.00 83.56 94 ASP A O 1
ATOM 734 N N . CYS A 1 95 ? -21.994 -9.298 42.683 1.00 84.00 95 CYS A N 1
ATOM 735 C CA . CYS A 1 95 ? -22.875 -9.634 43.794 1.00 84.00 95 CYS A CA 1
ATOM 736 C C . CYS A 1 95 ? -22.362 -8.922 45.048 1.00 84.00 95 CYS A C 1
ATOM 738 O O . CYS A 1 95 ? -21.346 -9.323 45.617 1.00 84.00 95 CYS A O 1
ATOM 740 N N . VAL A 1 96 ? -23.054 -7.866 45.475 1.00 83.44 96 VAL A N 1
ATOM 741 C CA . VAL A 1 96 ? -22.778 -7.200 46.751 1.00 83.44 96 VAL A CA 1
ATOM 742 C C . VAL A 1 96 ? -23.572 -7.929 47.842 1.00 83.44 96 VAL A C 1
ATOM 744 O O . VAL A 1 96 ? -24.801 -7.815 47.859 1.00 83.44 96 VAL A O 1
ATOM 747 N N . PRO A 1 97 ? -22.927 -8.712 48.729 1.00 80.88 97 PRO A N 1
ATOM 748 C CA . PRO A 1 97 ? -23.632 -9.377 49.818 1.00 80.88 97 PRO A CA 1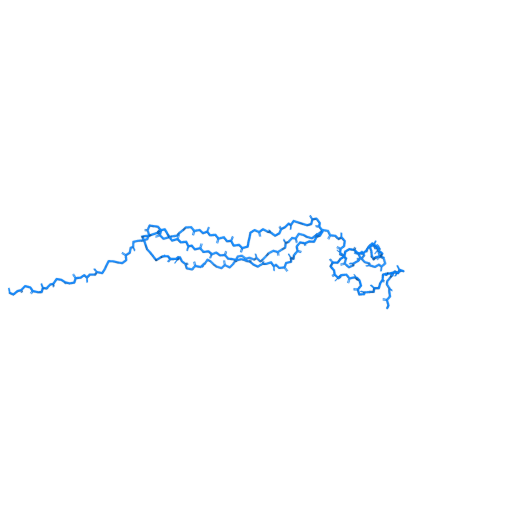
ATOM 749 C C . PRO A 1 97 ? -24.231 -8.339 50.775 1.00 80.88 97 PRO A C 1
ATOM 751 O O . PRO A 1 97 ? -23.593 -7.338 51.097 1.00 80.88 97 PRO A O 1
ATOM 754 N N . SER A 1 98 ? -25.459 -8.574 51.238 1.00 79.75 98 SER A N 1
ATOM 755 C CA . SER A 1 98 ? -26.075 -7.773 52.299 1.00 79.75 98 SER A CA 1
ATOM 756 C C . SER A 1 98 ? -25.503 -8.144 53.670 1.00 79.75 98 SER A C 1
ATOM 758 O O . SER A 1 98 ? -25.111 -9.291 53.888 1.00 79.75 98 SER A O 1
ATOM 760 N N . GLU A 1 99 ? -25.513 -7.199 54.612 1.00 81.88 99 GLU A N 1
ATOM 761 C CA . GLU A 1 99 ? -25.173 -7.464 56.015 1.00 81.88 99 GLU A CA 1
ATOM 762 C C . GLU A 1 99 ? -26.126 -8.522 56.604 1.00 81.88 99 GLU A C 1
ATOM 764 O O . GLU A 1 99 ? -27.331 -8.517 56.333 1.00 81.88 99 GLU A O 1
ATOM 769 N N . TRP A 1 100 ? -25.579 -9.454 57.387 1.00 78.94 100 TRP A N 1
ATOM 770 C CA . TRP A 1 100 ? -26.358 -10.491 58.064 1.00 78.94 100 TRP A CA 1
ATOM 771 C C . TRP A 1 100 ? -27.225 -9.850 59.156 1.00 78.94 100 TRP A C 1
ATOM 773 O O . TRP A 1 100 ? -26.712 -9.104 59.984 1.00 78.94 100 TRP A O 1
ATOM 783 N N . GLY A 1 101 ? -28.533 -10.123 59.146 1.00 77.31 101 GLY A N 1
ATOM 784 C CA . GLY A 1 101 ? -29.455 -9.627 60.174 1.00 77.31 101 GLY A CA 1
ATOM 785 C C . GLY A 1 101 ? -29.223 -10.300 61.531 1.00 77.31 101 GLY A C 1
ATOM 786 O O . GLY A 1 101 ? -28.969 -11.506 61.568 1.00 77.31 101 GLY A O 1
ATOM 787 N N . GLU A 1 102 ? -29.302 -9.510 62.609 1.00 62.09 102 GLU A N 1
ATOM 788 C CA . GLU A 1 102 ? -29.205 -9.952 64.015 1.00 62.09 102 GLU A CA 1
ATOM 789 C C . GLU A 1 102 ? -30.374 -10.845 64.463 1.00 62.09 102 GLU A C 1
ATOM 791 O O . GLU A 1 102 ? -31.528 -10.593 64.038 1.00 62.09 102 GLU A O 1
#

pLDDT: mean 93.52, std 5.8, range [62.09, 98.62]

Radius of gyration: 28.12 Å; chains: 1; bounding box: 59×17×90 Å

Sequence (102 aa):
RTCAPGCALYFLDNGKCEEECYNPDCQFDGGDCFDKDCVVSEWNEWSECSVSCNGPGSAFRERDIRELPRNNGRACPLLQEREDCNEDVPCPVDCVPSEWGE

InterPro domains:
  IPR000800 Notch domain [PF00066] (2-33)
  IPR000884 Thrombospondin type-1 (TSP1) r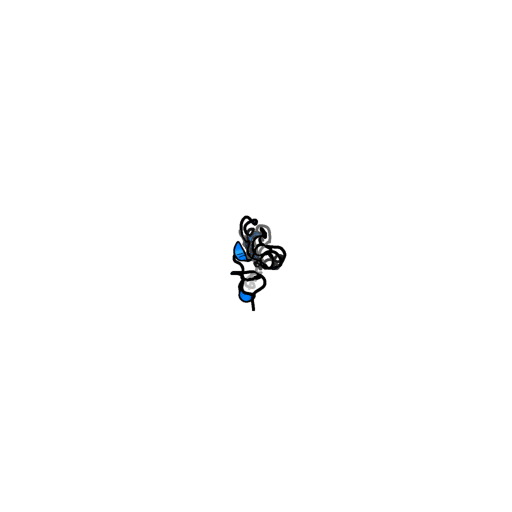epeat [PS50092] (37-92)
  IPR000884 Thrombospondin type-1 (TSP1) repeat [SM00209] (40-92)
  IPR035993 Notch-like domain superfamily [SSF90193] (10-33)
  IPR036383 Thrombospondin type-1 repeat superfamily [G3DSA:2.20.100.10] (36-85)
  IPR036383 Thrombospondin type-1 repeat superfamily [SSF82895] (37-86)
  IPR039942 Somatomedin-B and thrombospondin type-1 domain-containing protein [PTHR20920] (17-88)
  IPR044004 Spondin-like TSP1 domain [PF19028] (38-88)